Protein AF-A0A956HEJ5-F1 (afdb_monomer_lite)

Structure (mmCIF, N/CA/C/O backbone):
data_AF-A0A956HEJ5-F1
#
_entry.id   AF-A0A956HEJ5-F1
#
loop_
_atom_site.group_PDB
_atom_site.id
_atom_site.type_symbol
_atom_site.label_atom_id
_atom_site.label_alt_id
_atom_site.label_comp_id
_atom_site.label_asym_id
_atom_site.label_entity_id
_atom_site.label_seq_id
_atom_site.pdbx_PDB_ins_code
_atom_site.Cartn_x
_atom_site.Cartn_y
_atom_site.Cartn_z
_atom_site.occupancy
_atom_site.B_iso_or_equiv
_atom_site.auth_seq_id
_atom_site.auth_comp_id
_atom_site.auth_asym_id
_atom_site.auth_atom_id
_atom_site.pdbx_PDB_model_num
ATOM 1 N N . MET A 1 1 ? -18.394 7.046 4.004 1.00 70.25 1 MET A N 1
ATOM 2 C CA . MET A 1 1 ? -18.111 6.937 2.558 1.00 70.25 1 MET A CA 1
ATOM 3 C C . MET A 1 1 ? -16.712 6.368 2.428 1.00 70.25 1 MET A C 1
ATOM 5 O O . MET A 1 1 ? -15.878 6.728 3.248 1.00 70.25 1 MET A O 1
ATOM 9 N N . ALA A 1 2 ? -16.494 5.433 1.509 1.00 74.06 2 ALA A N 1
ATOM 10 C CA . ALA A 1 2 ? -15.173 4.879 1.233 1.00 74.06 2 ALA A CA 1
ATOM 11 C C . ALA A 1 2 ? -14.573 5.637 0.046 1.00 74.06 2 ALA A C 1
ATOM 13 O O . ALA A 1 2 ? -15.265 5.804 -0.958 1.00 74.06 2 ALA A O 1
ATOM 14 N N . THR A 1 3 ? -13.329 6.096 0.165 1.00 76.56 3 THR A N 1
ATOM 15 C CA . THR A 1 3 ? -12.584 6.662 -0.963 1.00 76.56 3 THR A CA 1
ATOM 16 C C . THR A 1 3 ? -11.849 5.519 -1.647 1.00 76.56 3 THR A C 1
ATOM 18 O O . THR A 1 3 ? -11.073 4.815 -1.001 1.00 76.56 3 THR A O 1
ATOM 21 N N . VAL A 1 4 ? -12.107 5.303 -2.937 1.00 79.19 4 VAL A N 1
ATOM 22 C CA . VAL A 1 4 ? -11.271 4.401 -3.736 1.00 79.19 4 VAL A CA 1
ATOM 23 C C . VAL A 1 4 ? -9.976 5.147 -4.029 1.00 79.19 4 VAL A C 1
ATOM 25 O O . VAL A 1 4 ? -10.003 6.213 -4.638 1.00 79.19 4 VAL A O 1
ATOM 28 N N . ILE A 1 5 ? -8.861 4.609 -3.543 1.00 75.88 5 ILE A N 1
ATOM 29 C CA . ILE A 1 5 ? -7.530 5.138 -3.828 1.00 75.88 5 ILE A CA 1
ATOM 30 C C . ILE A 1 5 ? -6.992 4.340 -5.008 1.00 75.88 5 ILE A C 1
ATOM 32 O O . ILE A 1 5 ? -6.600 3.186 -4.859 1.00 75.88 5 ILE A O 1
ATOM 36 N N . GLU A 1 6 ? -7.023 4.947 -6.189 1.00 75.38 6 GLU A N 1
ATOM 37 C CA . GLU A 1 6 ? -6.338 4.407 -7.359 1.00 75.38 6 GLU A CA 1
ATOM 38 C C . GLU A 1 6 ? -4.850 4.740 -7.262 1.00 75.38 6 GLU A C 1
ATOM 40 O O . GLU A 1 6 ? -4.480 5.783 -6.720 1.00 75.38 6 GLU A O 1
ATOM 45 N N . LEU A 1 7 ? -4.000 3.852 -7.778 1.00 73.75 7 LEU A N 1
ATOM 46 C CA . LEU A 1 7 ? -2.558 4.064 -7.812 1.00 73.75 7 LEU A CA 1
ATOM 47 C C . LEU A 1 7 ? -2.275 5.344 -8.623 1.00 73.75 7 LEU A C 1
ATOM 49 O O . LEU A 1 7 ? -2.508 5.353 -9.837 1.00 73.75 7 LEU A O 1
ATOM 53 N N . PRO A 1 8 ? -1.818 6.445 -8.000 1.00 68.50 8 PRO A N 1
ATOM 54 C CA . PRO A 1 8 ? -1.497 7.639 -8.757 1.00 68.50 8 PRO A CA 1
ATOM 55 C C . PRO A 1 8 ? -0.253 7.354 -9.599 1.00 68.50 8 PRO A C 1
ATOM 57 O O . PRO A 1 8 ? 0.615 6.574 -9.206 1.00 68.50 8 PRO A O 1
ATOM 60 N N . ARG A 1 9 ? -0.132 8.008 -10.757 1.00 66.94 9 ARG A N 1
ATOM 61 C CA . ARG A 1 9 ? 1.118 7.971 -11.526 1.00 66.94 9 ARG A CA 1
ATOM 62 C C . ARG A 1 9 ? 2.218 8.581 -10.652 1.00 66.94 9 ARG A C 1
ATOM 64 O O . ARG A 1 9 ? 2.227 9.791 -10.443 1.00 66.94 9 ARG A O 1
ATOM 71 N N . LEU A 1 10 ? 3.105 7.746 -10.107 1.00 70.06 10 LEU A N 1
ATOM 72 C CA . LEU A 1 10 ? 4.166 8.191 -9.196 1.00 70.06 10 LEU A CA 1
ATOM 73 C C . LEU A 1 10 ? 5.327 8.873 -9.928 1.00 70.06 10 LEU A C 1
ATOM 75 O O . LEU A 1 10 ? 6.117 9.583 -9.311 1.00 70.06 10 LEU A O 1
ATOM 79 N N . THR A 1 11 ? 5.461 8.673 -11.239 1.00 60.22 11 THR A N 1
ATOM 80 C CA . THR A 1 11 ? 6.487 9.321 -12.066 1.00 60.22 11 THR A CA 1
ATOM 81 C C . THR A 1 11 ? 5.936 9.599 -13.463 1.00 60.22 11 THR A C 1
ATOM 83 O O . THR A 1 11 ? 5.160 8.804 -13.994 1.00 60.22 11 THR A O 1
ATOM 86 N N . ASP A 1 12 ? 6.366 10.698 -14.088 1.00 61.47 12 ASP A N 1
ATOM 87 C CA . ASP A 1 12 ? 5.950 11.081 -15.449 1.00 61.47 12 ASP A CA 1
ATOM 88 C C . ASP A 1 12 ? 6.273 10.014 -16.516 1.00 61.47 12 ASP A C 1
ATOM 90 O O . ASP A 1 12 ? 5.588 9.935 -17.536 1.00 61.47 12 ASP A O 1
ATOM 94 N N . THR A 1 13 ? 7.274 9.159 -16.267 1.00 63.28 13 THR A N 1
ATOM 95 C CA . THR A 1 13 ? 7.699 8.056 -17.153 1.00 63.28 13 THR A CA 1
ATOM 96 C C . THR A 1 13 ? 7.210 6.676 -16.713 1.00 63.28 13 THR A C 1
ATOM 98 O O . THR A 1 13 ? 7.649 5.678 -17.273 1.00 63.28 13 THR A O 1
ATOM 101 N N . MET A 1 14 ? 6.365 6.587 -15.688 1.00 65.44 14 MET A N 1
ATOM 102 C CA . MET A 1 14 ? 5.879 5.301 -15.192 1.00 65.44 14 MET A CA 1
ATOM 103 C C . MET A 1 14 ? 4.753 4.798 -16.102 1.00 65.44 14 MET A C 1
ATOM 105 O O . MET A 1 14 ? 3.651 5.357 -16.104 1.00 65.44 14 MET A O 1
ATOM 109 N N . GLU A 1 15 ? 5.063 3.786 -16.916 1.00 65.12 15 GLU A N 1
ATOM 110 C CA . GLU A 1 15 ? 4.093 3.062 -17.753 1.00 65.12 15 GLU A CA 1
ATOM 111 C C . GLU A 1 15 ? 3.483 1.875 -16.997 1.00 65.12 15 GLU A C 1
ATOM 113 O O . GLU A 1 15 ? 2.274 1.669 -17.060 1.00 65.12 15 GLU A O 1
ATOM 118 N N . GLU A 1 16 ? 4.294 1.154 -16.217 1.00 67.44 16 GLU A N 1
ATOM 119 C CA . GLU A 1 16 ? 3.879 -0.010 -15.433 1.00 67.44 16 GLU A CA 1
ATOM 120 C C . GLU A 1 16 ? 4.495 0.055 -14.027 1.00 67.44 16 GLU A C 1
ATOM 122 O O . GLU A 1 16 ? 5.661 0.409 -13.849 1.00 67.44 16 GLU A O 1
ATOM 127 N N . GLY A 1 17 ? 3.689 -0.255 -13.015 1.00 73.56 17 GLY A N 1
ATOM 128 C CA . 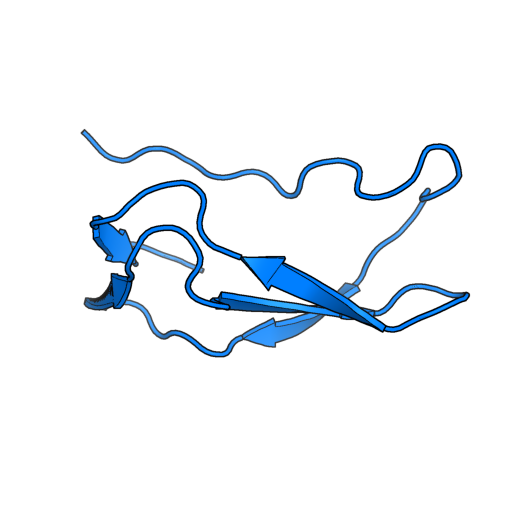GLY A 1 17 ? 4.097 -0.309 -11.616 1.00 73.56 17 GLY A CA 1
ATOM 129 C C . GLY A 1 17 ? 3.458 -1.500 -10.945 1.00 73.56 17 GLY A C 1
ATOM 130 O O . GLY A 1 17 ? 2.235 -1.642 -10.992 1.00 73.56 17 GLY A O 1
ATOM 131 N N . VAL A 1 18 ? 4.270 -2.353 -10.332 1.00 82.38 18 VAL A N 1
ATOM 132 C CA . VAL A 1 18 ? 3.776 -3.539 -9.636 1.00 82.38 18 VAL A CA 1
ATOM 133 C C . VAL A 1 18 ? 3.799 -3.260 -8.144 1.00 82.38 18 VAL 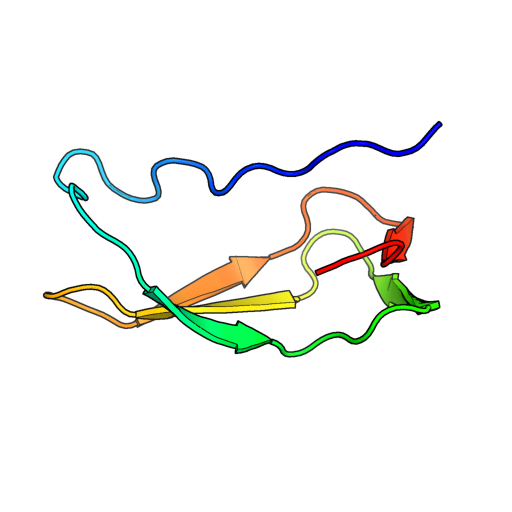A C 1
ATOM 135 O O . VAL A 1 18 ? 4.768 -2.725 -7.611 1.00 82.38 18 VAL A O 1
ATOM 138 N N . ILE A 1 19 ? 2.722 -3.621 -7.450 1.00 86.06 19 ILE A N 1
ATOM 139 C CA . ILE A 1 19 ? 2.717 -3.581 -5.989 1.00 86.06 19 ILE A CA 1
ATOM 140 C C . ILE A 1 19 ? 3.626 -4.707 -5.505 1.00 86.06 19 ILE A C 1
ATOM 142 O O . ILE A 1 19 ? 3.277 -5.881 -5.624 1.00 86.06 19 ILE A O 1
ATOM 146 N N . ALA A 1 20 ? 4.791 -4.340 -4.983 1.00 88.38 20 ALA A N 1
ATOM 147 C CA . ALA A 1 20 ? 5.766 -5.281 -4.456 1.00 88.38 20 ALA A CA 1
ATOM 148 C C . ALA A 1 20 ? 5.242 -5.921 -3.171 1.00 88.38 20 ALA A C 1
ATOM 150 O O . ALA A 1 20 ? 5.248 -7.144 -3.022 1.00 88.38 20 ALA A O 1
ATOM 151 N N . GLN A 1 21 ? 4.739 -5.091 -2.251 1.00 88.62 21 GLN A N 1
ATOM 152 C CA . GLN A 1 21 ? 4.245 -5.565 -0.968 1.00 88.62 21 GLN A CA 1
ATOM 153 C C . GLN A 1 21 ? 3.215 -4.619 -0.351 1.00 88.62 21 GLN A C 1
ATOM 155 O O . GLN A 1 21 ? 3.401 -3.407 -0.313 1.00 88.62 21 GLN A O 1
ATOM 160 N N . TRP A 1 22 ? 2.149 -5.187 0.212 1.00 89.25 22 TRP A N 1
ATOM 161 C CA . TRP A 1 22 ? 1.221 -4.463 1.076 1.00 89.25 22 TRP A CA 1
ATOM 162 C C . TRP A 1 22 ? 1.703 -4.498 2.529 1.00 89.25 22 TRP A C 1
ATOM 164 O O . TRP A 1 22 ? 1.957 -5.569 3.086 1.00 89.25 22 TRP A O 1
ATOM 174 N N . HIS A 1 23 ? 1.784 -3.327 3.157 1.00 89.25 23 HIS A N 1
ATOM 175 C CA . HIS A 1 23 ? 2.139 -3.152 4.575 1.00 89.25 23 HIS A CA 1
ATOM 176 C C . HIS A 1 23 ? 0.922 -2.996 5.488 1.00 89.25 23 HIS A C 1
ATOM 178 O O . HIS A 1 23 ? 1.050 -2.879 6.705 1.00 89.25 23 HIS A O 1
ATOM 184 N N . VAL A 1 24 ? -0.272 -3.025 4.903 1.00 89.12 24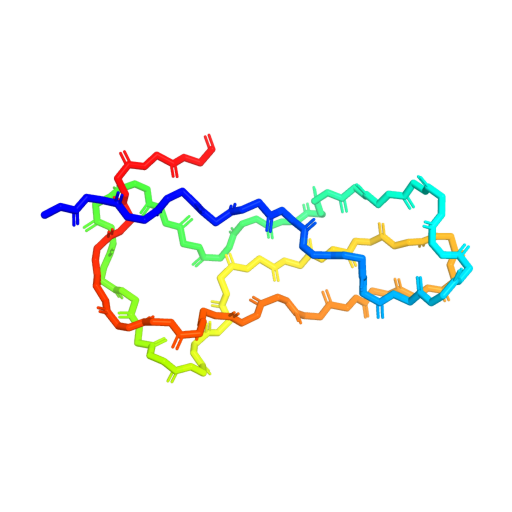 VAL A N 1
ATOM 185 C CA . VAL A 1 24 ? -1.554 -2.970 5.603 1.00 89.12 24 VAL A CA 1
ATOM 186 C C . VAL A 1 24 ? -2.416 -4.153 5.208 1.00 89.12 24 VAL A C 1
ATOM 188 O O . VAL A 1 24 ? -2.199 -4.781 4.170 1.00 89.12 24 VAL A O 1
ATOM 191 N N . LYS A 1 25 ? -3.414 -4.462 6.031 1.00 88.50 25 LYS A N 1
ATOM 192 C CA . LYS A 1 25 ? -4.417 -5.487 5.737 1.00 88.50 25 LYS A CA 1
ATOM 193 C C . LYS A 1 25 ? -5.813 -4.890 5.739 1.00 88.50 25 LYS A C 1
ATOM 195 O O . LYS A 1 25 ? -6.064 -3.853 6.345 1.00 88.50 25 LYS A O 1
ATOM 200 N N . VAL A 1 26 ? -6.751 -5.578 5.096 1.00 90.12 26 VAL A N 1
ATOM 201 C CA . VAL A 1 26 ? -8.173 -5.229 5.188 1.00 90.12 26 VAL A CA 1
ATOM 202 C C . VAL A 1 26 ? -8.609 -5.248 6.656 1.00 90.12 26 VAL A C 1
ATOM 204 O O . VAL A 1 26 ? -8.395 -6.229 7.364 1.00 90.12 26 VAL A O 1
ATOM 207 N N . GLY A 1 27 ? -9.207 -4.150 7.108 1.00 88.62 27 GLY A N 1
ATOM 208 C CA . GLY A 1 27 ? -9.588 -3.902 8.495 1.00 88.62 27 GLY A CA 1
ATOM 209 C C . GLY A 1 27 ? -8.551 -3.128 9.314 1.00 88.62 27 GLY A C 1
ATOM 210 O O . GLY A 1 27 ? -8.896 -2.657 10.400 1.00 88.62 27 GLY A O 1
ATOM 211 N N . ASP A 1 28 ? -7.324 -2.936 8.815 1.00 91.00 28 ASP A N 1
ATOM 212 C CA . ASP A 1 28 ? -6.317 -2.157 9.536 1.00 91.00 28 ASP A CA 1
ATOM 213 C C . ASP A 1 28 ? -6.632 -0.667 9.523 1.00 91.00 28 ASP A C 1
ATOM 215 O O . ASP A 1 28 ? -7.163 -0.106 8.560 1.00 91.00 28 ASP A O 1
ATOM 219 N N . LYS A 1 29 ? -6.250 -0.012 10.619 1.00 90.25 29 LYS A N 1
ATOM 220 C CA . LYS A 1 29 ? -6.336 1.434 10.758 1.00 90.25 29 LYS A CA 1
ATOM 221 C C . LYS A 1 29 ? -5.083 2.085 10.185 1.00 90.25 29 LYS A C 1
ATOM 223 O O . LYS A 1 29 ? -3.990 1.885 10.711 1.00 90.25 29 LYS A O 1
ATOM 228 N N . VAL A 1 30 ? -5.268 2.924 9.175 1.00 90.06 30 VAL A N 1
ATOM 229 C CA . VAL A 1 30 ? -4.209 3.704 8.530 1.00 90.06 30 VAL A CA 1
ATOM 230 C C . VAL A 1 30 ? -4.263 5.164 8.958 1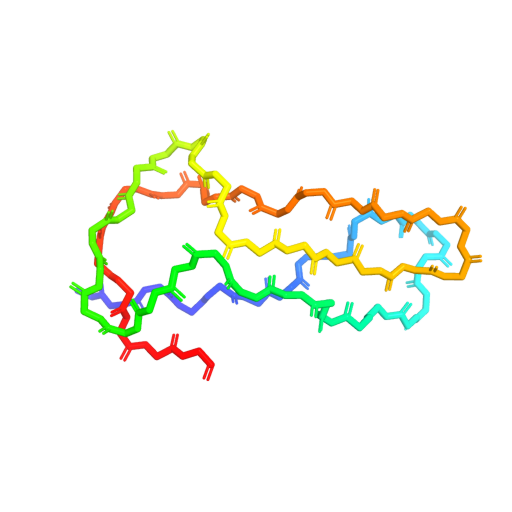.00 90.06 30 VAL A C 1
ATOM 232 O O . VAL A 1 30 ? -5.336 5.724 9.208 1.00 90.06 30 VAL A O 1
ATOM 235 N N . LYS A 1 31 ? -3.099 5.798 9.070 1.00 90.44 31 LYS A N 1
ATOM 236 C CA . LYS A 1 31 ? -2.957 7.236 9.330 1.00 90.44 31 LYS A CA 1
ATOM 237 C C . LYS A 1 31 ? -2.473 7.947 8.070 1.00 90.44 31 LYS A C 1
ATOM 239 O O . LYS A 1 31 ? -1.823 7.351 7.223 1.00 90.44 31 LYS A O 1
ATOM 244 N N . ARG A 1 32 ? -2.740 9.250 7.985 1.00 89.44 32 ARG A N 1
ATOM 245 C CA . ARG A 1 32 ? -2.150 10.095 6.944 1.00 89.44 32 ARG A CA 1
ATOM 246 C C . ARG A 1 32 ? -0.622 10.095 7.079 1.00 89.44 32 ARG A C 1
ATOM 248 O O . ARG A 1 32 ? -0.127 10.336 8.179 1.00 89.44 32 ARG A O 1
ATOM 255 N N . GLY A 1 33 ? 0.086 9.843 5.981 1.00 88.19 33 GLY A N 1
ATOM 256 C CA . GLY A 1 33 ? 1.541 9.667 5.948 1.00 88.19 33 GLY A CA 1
ATOM 257 C C . GLY A 1 33 ? 2.011 8.312 6.484 1.00 88.19 33 GLY A C 1
ATOM 258 O O . GLY A 1 33 ? 3.182 8.150 6.789 1.00 88.19 33 GLY A O 1
ATOM 259 N N . GLN A 1 34 ? 1.107 7.346 6.681 1.00 89.81 34 GLN A N 1
ATOM 260 C CA . GLN A 1 34 ? 1.510 5.975 6.979 1.00 89.81 34 GLN A CA 1
ATOM 261 C C . GLN A 1 34 ? 1.762 5.238 5.672 1.00 89.81 34 GLN A C 1
ATOM 263 O O . GLN A 1 34 ? 0.892 5.222 4.804 1.00 89.81 34 GLN A O 1
ATOM 268 N N . MET A 1 35 ? 2.912 4.585 5.569 1.00 89.69 35 MET A N 1
ATOM 269 C CA . MET A 1 35 ? 3.227 3.673 4.479 1.00 89.69 35 MET A CA 1
ATOM 270 C C . MET A 1 35 ? 2.255 2.487 4.466 1.00 89.69 35 MET A C 1
ATOM 272 O O . MET A 1 35 ? 2.079 1.798 5.475 1.00 89.69 35 MET A O 1
ATOM 276 N N . ILE A 1 36 ? 1.599 2.284 3.327 1.00 90.31 36 ILE A N 1
ATOM 277 C CA . ILE A 1 36 ? 0.581 1.248 3.128 1.00 90.31 36 ILE A CA 1
ATOM 278 C C . ILE A 1 36 ? 0.996 0.199 2.101 1.00 90.31 36 ILE A C 1
ATOM 280 O O . ILE A 1 36 ? 0.566 -0.950 2.209 1.00 90.31 36 ILE A O 1
ATOM 284 N N . ALA A 1 37 ? 1.849 0.553 1.144 1.00 89.31 37 ALA A N 1
ATOM 285 C CA . ALA A 1 37 ? 2.362 -0.379 0.150 1.00 89.31 37 ALA A CA 1
ATOM 286 C C . ALA A 1 37 ? 3.747 0.037 -0.344 1.00 89.31 37 ALA A C 1
ATOM 288 O O . ALA A 1 37 ? 4.131 1.196 -0.226 1.00 89.31 37 ALA A O 1
ATOM 289 N N . GLU A 1 38 ? 4.465 -0.903 -0.936 1.00 89.69 38 GLU A N 1
ATOM 290 C CA . GLU A 1 38 ? 5.655 -0.655 -1.742 1.00 89.69 38 GLU A CA 1
ATOM 291 C C . GLU A 1 38 ? 5.322 -0.920 -3.199 1.00 89.69 38 GLU A C 1
ATOM 293 O O . GLU A 1 38 ? 4.696 -1.928 -3.538 1.00 89.69 38 GLU A O 1
ATOM 298 N N . ILE A 1 39 ? 5.744 -0.004 -4.057 1.00 87.31 39 ILE A N 1
ATOM 299 C CA . ILE A 1 39 ? 5.555 -0.089 -5.494 1.00 87.31 39 ILE A CA 1
ATOM 300 C C . ILE A 1 39 ? 6.930 -0.248 -6.117 1.00 87.31 39 ILE A C 1
ATOM 302 O O . ILE A 1 39 ? 7.796 0.612 -5.972 1.00 87.31 39 ILE A O 1
ATOM 306 N N . GLU A 1 40 ? 7.130 -1.363 -6.803 1.00 86.19 40 GLU A N 1
ATOM 307 C CA . GLU A 1 40 ? 8.344 -1.629 -7.553 1.00 86.19 40 GLU A CA 1
ATOM 308 C C . GLU A 1 40 ? 8.132 -1.223 -9.010 1.00 86.19 40 GLU A C 1
ATOM 310 O O . GLU A 1 40 ? 7.138 -1.572 -9.657 1.00 86.19 40 GLU A O 1
ATOM 315 N 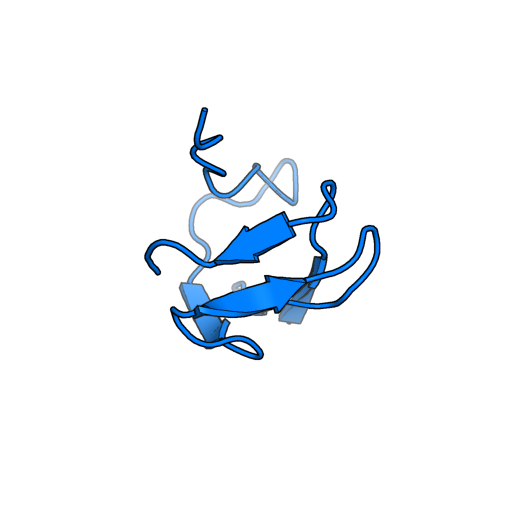N . THR A 1 41 ? 9.076 -0.428 -9.499 1.00 82.81 41 THR A N 1
ATOM 316 C CA . THR A 1 41 ? 9.166 -0.002 -10.894 1.00 82.81 41 THR A CA 1
ATOM 317 C C . THR A 1 41 ? 10.423 -0.589 -11.523 1.00 82.81 41 THR A C 1
ATOM 319 O O . THR A 1 41 ? 11.291 -1.122 -10.833 1.00 82.81 41 THR A O 1
ATOM 322 N N . ASP A 1 42 ? 10.560 -0.439 -12.836 1.00 80.06 42 ASP A N 1
ATOM 323 C CA . ASP A 1 42 ? 11.765 -0.810 -13.583 1.00 80.06 42 ASP A CA 1
ATOM 324 C C . ASP A 1 42 ? 13.047 -0.131 -13.062 1.00 80.06 42 ASP A C 1
ATOM 326 O O . ASP A 1 42 ? 14.148 -0.654 -13.251 1.00 80.06 42 ASP A O 1
ATOM 330 N N . LYS A 1 43 ? 12.919 1.040 -12.424 1.00 78.00 43 LYS A N 1
ATOM 331 C CA . LYS A 1 43 ? 14.060 1.866 -12.002 1.00 78.00 43 LYS A CA 1
ATOM 332 C C . LYS A 1 43 ? 14.307 1.877 -10.502 1.00 78.00 43 LYS A C 1
ATOM 334 O O . LYS A 1 43 ? 15.456 2.038 -10.092 1.00 78.00 43 LYS A O 1
ATOM 339 N N . ALA A 1 44 ? 13.254 1.801 -9.695 1.00 83.50 44 ALA A N 1
ATOM 340 C CA . ALA A 1 44 ? 13.335 1.959 -8.247 1.00 83.50 44 ALA A CA 1
ATOM 341 C C . ALA A 1 44 ? 12.102 1.399 -7.526 1.00 83.50 44 ALA A C 1
ATOM 343 O O . ALA A 1 44 ? 11.011 1.312 -8.092 1.00 83.50 44 ALA A O 1
ATOM 344 N N . THR A 1 45 ? 12.268 1.111 -6.239 1.00 85.69 45 THR A N 1
ATOM 345 C CA . THR A 1 45 ? 11.164 0.848 -5.311 1.00 85.69 45 THR A CA 1
ATOM 346 C C . THR A 1 45 ? 10.741 2.162 -4.659 1.00 85.69 45 THR A C 1
ATOM 348 O O . THR A 1 45 ? 11.581 2.908 -4.153 1.00 85.69 45 THR A O 1
ATOM 351 N N . MET A 1 46 ? 9.446 2.461 -4.691 1.00 86.62 46 MET A N 1
ATOM 352 C CA . MET A 1 46 ? 8.845 3.651 -4.095 1.00 86.62 46 MET A CA 1
ATOM 353 C C . MET A 1 46 ? 7.855 3.256 -3.002 1.00 86.62 46 MET A C 1
ATOM 355 O O . MET A 1 46 ? 7.099 2.296 -3.141 1.00 86.62 46 MET A O 1
ATOM 359 N N . GLU A 1 47 ? 7.828 4.028 -1.923 1.00 87.88 47 GLU A N 1
ATOM 360 C CA . GLU A 1 47 ? 6.900 3.820 -0.814 1.00 87.88 47 GLU A CA 1
ATOM 361 C C . GLU A 1 47 ? 5.582 4.552 -1.096 1.00 87.88 47 GLU A C 1
ATOM 363 O O . GLU A 1 47 ? 5.560 5.745 -1.410 1.00 87.88 47 GLU A O 1
ATOM 368 N N . PHE A 1 48 ? 4.467 3.830 -0.999 1.00 87.00 48 PHE A N 1
ATOM 369 C CA . PHE A 1 48 ? 3.131 4.390 -1.124 1.00 87.00 48 PHE A CA 1
ATOM 370 C C . PHE A 1 48 ? 2.560 4.678 0.256 1.00 87.00 48 PHE A C 1
ATOM 372 O O . PHE A 1 48 ? 2.305 3.767 1.050 1.00 87.00 48 PHE A O 1
ATOM 379 N N . GLU A 1 49 ? 2.332 5.956 0.533 1.00 89.81 49 GLU A N 1
ATOM 380 C CA . GLU A 1 49 ? 1.770 6.426 1.791 1.00 89.81 49 GLU A CA 1
ATOM 381 C C . GLU A 1 49 ? 0.285 6.762 1.650 1.00 89.81 49 GLU A C 1
ATOM 383 O O . GLU A 1 49 ? -0.178 7.286 0.635 1.00 89.81 49 GLU A O 1
ATOM 388 N N . SER A 1 50 ? -0.482 6.510 2.710 1.00 87.12 50 SER A N 1
ATOM 389 C CA . SER A 1 50 ? -1.882 6.908 2.758 1.00 87.12 50 SER A CA 1
ATOM 390 C C . SER A 1 50 ? -2.005 8.424 2.890 1.00 87.12 50 SER A C 1
ATOM 392 O O . SER A 1 50 ? -1.515 9.027 3.847 1.00 87.12 50 SER A O 1
ATOM 394 N N . PHE A 1 51 ? -2.735 9.054 1.974 1.00 83.69 51 PHE A N 1
ATOM 395 C CA . PHE A 1 51 ? -3.058 10.482 2.056 1.00 83.69 51 PHE A CA 1
ATOM 396 C C . PHE A 1 51 ? -4.183 10.779 3.053 1.00 83.69 51 PHE A C 1
ATOM 398 O O . PHE A 1 51 ? -4.300 11.904 3.548 1.00 83.69 51 PHE A O 1
ATOM 405 N N . GLU A 1 52 ? -4.981 9.766 3.390 1.00 82.50 52 GLU A N 1
ATOM 406 C CA . GLU A 1 52 ? -6.104 9.867 4.316 1.00 82.50 52 GLU A CA 1
ATOM 407 C C . GLU A 1 52 ? -5.877 8.996 5.560 1.00 82.50 52 GLU A C 1
ATOM 409 O O . GLU A 1 52 ? -5.132 8.016 5.549 1.00 82.50 52 GLU A O 1
ATOM 414 N N . ALA A 1 53 ? -6.514 9.364 6.670 1.00 88.00 53 ALA A N 1
ATOM 415 C CA . ALA A 1 53 ? -6.573 8.517 7.856 1.00 88.00 53 ALA A CA 1
ATOM 416 C C . ALA A 1 53 ? -7.917 7.783 7.876 1.00 88.00 53 ALA A C 1
ATOM 418 O O . ALA A 1 53 ? -8.961 8.402 7.672 1.00 88.00 53 ALA A O 1
ATOM 419 N N . GLY A 1 54 ? -7.912 6.482 8.150 1.00 88.88 54 GLY A N 1
ATOM 420 C CA . GLY A 1 54 ? -9.122 5.674 8.055 1.00 88.88 54 GLY A CA 1
ATOM 421 C C . GLY A 1 54 ? -8.879 4.197 8.315 1.00 88.88 54 GLY A C 1
ATOM 422 O O . GLY A 1 54 ? -7.950 3.829 9.031 1.00 88.88 54 GLY A O 1
ATOM 423 N N . TYR A 1 55 ? -9.739 3.361 7.741 1.00 89.19 55 TYR A N 1
ATOM 424 C CA . TYR A 1 55 ? -9.618 1.908 7.783 1.00 89.19 55 TYR A CA 1
ATOM 425 C C . TYR A 1 55 ? -9.545 1.366 6.360 1.00 89.19 55 TYR A C 1
ATOM 427 O O . TYR A 1 55 ? -10.277 1.837 5.487 1.00 89.19 55 TYR A O 1
ATOM 435 N N . VAL A 1 56 ? -8.690 0.373 6.138 1.00 88.94 56 VAL A N 1
ATOM 436 C CA . VAL A 1 56 ? -8.591 -0.321 4.851 1.00 88.94 56 VAL A CA 1
ATOM 437 C C . VAL A 1 56 ? -9.821 -1.203 4.683 1.00 88.94 56 VAL A C 1
ATOM 439 O O . VAL A 1 56 ? -10.080 -2.075 5.508 1.00 88.94 56 VAL A O 1
ATOM 442 N N . LEU A 1 57 ? -10.595 -0.981 3.625 1.00 84.81 57 LEU A N 1
ATOM 443 C CA . LEU A 1 57 ? -11.817 -1.749 3.364 1.00 84.81 57 LEU A CA 1
ATOM 444 C C . LEU A 1 57 ? -11.595 -2.890 2.360 1.00 84.81 57 LEU A C 1
ATOM 446 O O . LEU A 1 57 ? -12.282 -3.903 2.454 1.00 84.81 57 LEU A O 1
ATOM 450 N N . ALA A 1 58 ? -10.643 -2.738 1.434 1.00 81.12 58 ALA A N 1
ATOM 451 C CA . ALA A 1 58 ? -10.233 -3.729 0.435 1.00 81.12 58 ALA A CA 1
ATOM 452 C C . ALA A 1 58 ? -8.830 -3.377 -0.117 1.00 81.12 58 ALA A C 1
ATOM 454 O O . ALA A 1 58 ? -8.439 -2.211 -0.021 1.00 81.12 58 ALA A O 1
ATOM 455 N N . LEU A 1 59 ? -8.105 -4.367 -0.662 1.00 79.56 59 LEU A N 1
ATOM 456 C CA . LEU A 1 59 ? -6.787 -4.258 -1.316 1.00 79.56 59 LEU A CA 1
ATOM 457 C C . LEU A 1 59 ? -6.816 -4.930 -2.691 1.00 79.56 59 LEU A C 1
ATOM 459 O O . LEU A 1 59 ? -7.541 -5.947 -2.799 1.00 79.56 59 LEU A O 1
#

Secondary structure (DSSP, 8-state):
-PPP------STT-S--EEEEESS-TT-EE-TT-EEEEEE-SS-EEEEE-SS-EE----

Foldseek 3Di:
DDDDDDDPPPDPPFPDKDFPD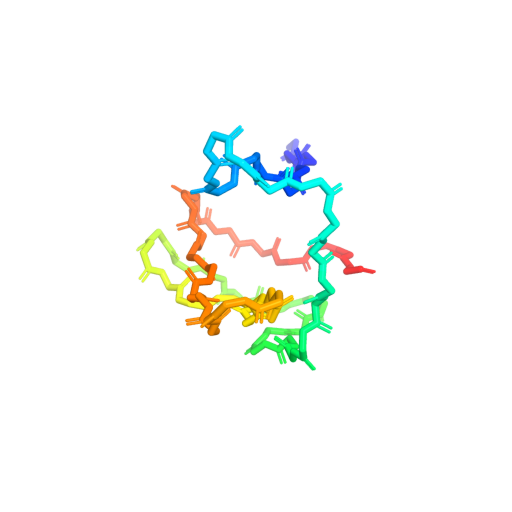APDDQFDWFAAQQFGTWIDGPVDIDTDGDNHTGGHHDD

Radius of gyration: 11.76 Å; chains: 1; bounding box: 32×17×28 Å

pLDDT: mean 82.11, std 8.8, range [60.22, 91.0]

Sequence (59 aa):
MATVIELPRLTDTMEEGVIAQWHVKVGDKVKRGQMIAEIETDKATMEFESFEAGYVLAL